Protein AF-U5S3L6-F1 (afdb_monomer_lite)

Structure (mmCIF, N/CA/C/O backbone):
data_AF-U5S3L6-F1
#
_entry.id   AF-U5S3L6-F1
#
loop_
_atom_site.group_PDB
_atom_site.id
_atom_site.type_symbol
_atom_site.label_atom_id
_atom_site.label_alt_id
_atom_site.label_comp_id
_atom_site.label_asym_id
_atom_site.label_entity_id
_atom_site.label_seq_id
_atom_site.pdbx_PDB_ins_code
_atom_site.Cartn_x
_atom_site.Cartn_y
_atom_site.Cartn_z
_atom_site.occupancy
_atom_site.B_iso_or_equiv
_atom_site.auth_seq_id
_atom_site.auth_comp_id
_atom_site.auth_asym_id
_atom_site.auth_atom_id
_atom_site.pdbx_PDB_model_num
ATOM 1 N N . MET A 1 1 ? 6.945 13.745 -10.918 1.00 80.06 1 MET A N 1
ATOM 2 C CA . MET A 1 1 ? 7.879 13.647 -9.775 1.00 80.06 1 MET A CA 1
ATOM 3 C C . MET A 1 1 ? 8.843 12.478 -9.941 1.00 80.06 1 MET A C 1
ATOM 5 O O . MET A 1 1 ? 10.009 12.730 -10.168 1.00 80.06 1 MET A O 1
ATOM 9 N N . PHE A 1 2 ? 8.396 11.217 -9.958 1.00 85.25 2 PHE A N 1
ATOM 10 C CA . PHE A 1 2 ? 9.317 10.062 -10.014 1.00 85.25 2 PHE A CA 1
ATOM 11 C C . PHE A 1 2 ? 10.196 9.944 -11.276 1.00 85.25 2 PHE A C 1
ATOM 13 O O . PHE A 1 2 ? 11.285 9.389 -11.203 1.00 85.25 2 PHE A O 1
ATOM 20 N N . ARG A 1 3 ? 9.783 10.516 -12.418 1.00 89.12 3 ARG A N 1
ATOM 21 C CA . ARG A 1 3 ? 10.568 10.502 -13.673 1.00 89.12 3 ARG A CA 1
ATOM 22 C C . ARG A 1 3 ? 11.875 11.303 -13.623 1.00 89.12 3 ARG A C 1
ATOM 24 O O . ARG A 1 3 ? 12.697 11.133 -14.510 1.00 89.12 3 ARG A O 1
ATOM 31 N N . SER A 1 4 ? 12.046 12.186 -12.641 1.00 88.81 4 SER A N 1
ATOM 32 C CA . SER A 1 4 ? 13.253 13.008 -12.491 1.00 88.81 4 SER A CA 1
ATOM 33 C C . SER A 1 4 ? 14.259 12.419 -11.495 1.00 88.81 4 SER A C 1
ATOM 35 O O . SER A 1 4 ? 15.195 13.104 -11.084 1.00 88.81 4 SER A O 1
ATOM 37 N N . SER A 1 5 ? 14.054 11.167 -11.075 1.00 85.19 5 SER A N 1
ATOM 38 C CA . SER A 1 5 ? 15.039 10.402 -10.314 1.00 85.19 5 SER A CA 1
ATOM 39 C C . SER A 1 5 ? 16.115 9.844 -11.262 1.00 85.19 5 SER A C 1
ATOM 41 O O . SER A 1 5 ? 15.758 9.372 -12.343 1.00 85.19 5 SER A O 1
ATOM 43 N N . PRO A 1 6 ? 17.412 9.878 -10.899 1.00 85.81 6 PRO A N 1
ATOM 44 C CA . PRO A 1 6 ? 17.985 10.419 -9.662 1.00 85.81 6 PRO A CA 1
ATOM 45 C C . PRO A 1 6 ? 18.434 11.887 -9.782 1.00 85.81 6 PRO A C 1
ATOM 47 O O . PRO A 1 6 ? 18.9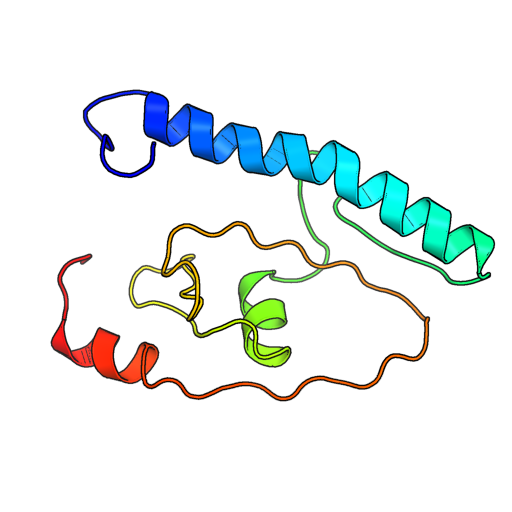98 12.428 -8.841 1.00 85.81 6 PRO A O 1
ATOM 50 N N . SER A 1 7 ? 18.218 12.539 -10.929 1.00 88.12 7 SER A N 1
ATOM 51 C CA . SER A 1 7 ? 18.815 13.842 -11.258 1.00 88.12 7 SER A CA 1
ATOM 52 C C . SER A 1 7 ? 18.291 15.029 -10.438 1.00 88.12 7 SER A C 1
ATOM 54 O O . SER A 1 7 ? 18.799 16.136 -10.588 1.00 88.12 7 SER A O 1
ATOM 56 N N . SER A 1 8 ? 17.247 14.845 -9.628 1.00 92.00 8 SER A N 1
ATOM 57 C CA . SER A 1 8 ? 16.660 15.897 -8.791 1.00 92.00 8 SER A CA 1
ATOM 58 C C . SER A 1 8 ? 15.961 15.331 -7.554 1.00 92.00 8 SER A C 1
ATOM 60 O O . SER A 1 8 ? 15.420 14.221 -7.581 1.00 92.00 8 SER A O 1
ATOM 62 N N . ASP A 1 9 ? 15.836 16.162 -6.518 1.00 91.56 9 ASP A N 1
ATOM 63 C CA . ASP A 1 9 ? 15.163 15.809 -5.260 1.00 91.56 9 ASP A CA 1
ATOM 64 C C . ASP A 1 9 ? 13.633 15.737 -5.364 1.00 91.56 9 ASP A C 1
ATOM 66 O O . ASP A 1 9 ? 12.954 15.316 -4.428 1.00 91.56 9 ASP A O 1
ATOM 70 N N . ILE A 1 10 ? 13.057 16.087 -6.517 1.00 92.25 10 ILE A N 1
ATOM 71 C CA . ILE A 1 10 ? 11.604 16.069 -6.734 1.00 92.25 10 ILE A CA 1
ATOM 72 C C . ILE A 1 10 ? 11.036 14.647 -6.565 1.00 92.25 10 ILE A C 1
ATOM 74 O O . ILE A 1 10 ? 9.920 14.478 -6.070 1.00 92.25 10 ILE A O 1
ATOM 78 N N . GLY A 1 11 ? 11.795 13.612 -6.943 1.00 89.94 11 GLY A N 1
ATOM 79 C CA . GLY A 1 11 ? 11.411 12.217 -6.701 1.00 89.94 11 GLY A CA 1
ATOM 80 C C . GLY A 1 11 ? 11.342 11.882 -5.206 1.00 89.94 11 GLY A C 1
ATOM 81 O O . GLY A 1 11 ? 10.377 11.262 -4.758 1.00 89.94 11 GLY A O 1
ATOM 82 N N . SER A 1 12 ? 12.319 12.363 -4.431 1.00 90.38 12 SER A N 1
ATOM 83 C CA . SER A 1 12 ? 12.360 12.213 -2.971 1.00 90.38 12 SER A CA 1
ATOM 84 C C . SER A 1 12 ? 11.209 12.964 -2.295 1.00 90.38 12 SER A C 1
ATOM 86 O O . SER A 1 12 ? 10.498 12.396 -1.468 1.00 90.38 12 SER A O 1
ATOM 88 N N . ALA A 1 13 ? 10.929 14.198 -2.726 1.00 92.31 13 ALA A N 1
ATOM 89 C CA . ALA A 1 13 ? 9.790 14.975 -2.241 1.00 92.31 13 ALA A CA 1
ATOM 90 C C . ALA A 1 13 ? 8.448 14.262 -2.497 1.00 92.31 13 ALA A C 1
ATOM 92 O O . ALA A 1 13 ? 7.595 14.217 -1.610 1.00 92.31 13 ALA A O 1
ATOM 93 N N . GLY A 1 14 ? 8.282 13.643 -3.674 1.00 90.81 14 GLY A N 1
ATOM 94 C CA . GLY A 1 14 ? 7.109 12.820 -3.988 1.00 90.81 14 GLY A CA 1
ATOM 95 C C . GLY A 1 14 ? 6.963 11.605 -3.064 1.00 90.81 14 GLY A C 1
ATOM 96 O O . GLY A 1 14 ? 5.861 11.308 -2.602 1.00 90.81 14 GLY A O 1
ATOM 97 N N . ASN A 1 15 ? 8.072 10.937 -2.733 1.00 88.94 15 ASN A N 1
ATOM 98 C CA . ASN A 1 15 ? 8.080 9.839 -1.765 1.00 88.94 15 ASN A CA 1
ATOM 99 C C . ASN A 1 15 ? 7.718 10.309 -0.343 1.00 88.94 15 ASN A C 1
ATOM 101 O O . ASN A 1 15 ? 6.918 9.665 0.332 1.00 88.94 15 ASN A O 1
ATOM 105 N N . SER A 1 16 ? 8.246 11.449 0.104 1.00 91.06 16 SER A N 1
ATOM 106 C CA . SER A 1 16 ? 7.919 12.026 1.417 1.00 91.06 16 SER A CA 1
ATOM 107 C C . SER A 1 16 ? 6.450 12.440 1.517 1.00 91.06 16 SER A C 1
ATOM 109 O O . SER A 1 16 ? 5.801 12.177 2.530 1.00 91.06 16 SER A O 1
ATOM 111 N N . LEU A 1 17 ? 5.890 13.017 0.446 1.00 92.06 17 LEU A N 1
ATOM 112 C CA . LEU A 1 17 ? 4.486 13.425 0.401 1.00 92.06 17 LEU A CA 1
ATOM 113 C C . LEU A 1 17 ? 3.539 12.250 0.675 1.00 92.06 17 LEU A C 1
ATOM 115 O O . LEU A 1 17 ? 2.563 12.423 1.401 1.00 92.06 17 LEU A O 1
ATOM 119 N N . ARG A 1 18 ? 3.844 11.050 0.164 1.00 89.69 18 ARG A N 1
ATOM 120 C CA . ARG A 1 18 ? 3.070 9.829 0.444 1.00 89.69 18 ARG A CA 1
ATOM 121 C C . ARG A 1 18 ? 2.915 9.576 1.950 1.00 89.69 18 ARG A C 1
ATOM 123 O O . ARG A 1 18 ? 1.810 9.302 2.411 1.00 89.69 18 ARG A O 1
ATOM 130 N N . TYR A 1 19 ? 4.002 9.661 2.716 1.00 89.94 19 TYR A N 1
ATOM 131 C CA . TYR A 1 19 ? 3.968 9.431 4.167 1.00 89.94 19 TYR A CA 1
ATOM 132 C C . TYR A 1 19 ? 3.212 10.538 4.913 1.00 89.94 19 TYR A C 1
ATOM 134 O O . TYR A 1 19 ? 2.482 10.272 5.873 1.00 89.94 19 TYR A O 1
ATOM 142 N N . SER A 1 20 ? 3.316 11.778 4.432 1.00 91.62 20 SER A N 1
ATOM 143 C CA . SER A 1 20 ? 2.524 12.893 4.957 1.00 91.62 20 SER A CA 1
ATOM 144 C C . SER A 1 20 ? 1.025 12.686 4.729 1.00 91.62 20 SER A C 1
ATOM 146 O O . SER A 1 20 ? 0.239 12.887 5.651 1.00 91.62 20 SER A O 1
ATOM 148 N N . GLN A 1 21 ? 0.619 12.219 3.541 1.00 92.25 21 GLN A N 1
ATOM 149 C CA . GLN A 1 21 ? -0.785 11.892 3.255 1.00 92.25 21 GLN A CA 1
ATOM 150 C C . GLN A 1 21 ? -1.306 10.802 4.193 1.00 92.25 21 GLN A C 1
ATOM 152 O O . GLN A 1 21 ? -2.395 10.917 4.755 1.00 92.25 21 GLN A O 1
ATOM 157 N N . PHE A 1 22 ? -0.501 9.770 4.435 1.00 91.12 22 PHE A N 1
ATOM 158 C CA . PHE A 1 22 ? -0.894 8.688 5.325 1.00 91.12 22 PHE A CA 1
ATOM 159 C C . PHE A 1 22 ? -1.098 9.139 6.780 1.00 91.12 22 PHE A C 1
ATOM 161 O O . PHE A 1 22 ? -2.025 8.676 7.442 1.00 91.12 22 PHE A O 1
ATOM 168 N N . SER A 1 23 ? -0.317 10.120 7.245 1.00 90.88 23 SER A N 1
ATOM 169 C CA . SER A 1 23 ? -0.494 10.737 8.572 1.00 90.88 23 SER A CA 1
ATOM 170 C C . SER A 1 23 ? -1.849 11.429 8.749 1.00 90.88 23 SER A C 1
ATOM 172 O O . SER A 1 23 ? -2.268 11.669 9.877 1.00 90.88 23 SER A O 1
ATOM 174 N N . ILE A 1 24 ? -2.534 11.752 7.649 1.00 93.88 24 ILE A N 1
ATOM 175 C CA . ILE A 1 24 ? -3.885 12.318 7.646 1.00 93.88 24 ILE A CA 1
ATOM 176 C C . ILE A 1 24 ? -4.928 11.203 7.500 1.00 93.88 24 ILE A C 1
ATOM 178 O O . ILE A 1 24 ? -5.945 11.220 8.191 1.00 93.88 24 ILE A O 1
ATOM 182 N N . ILE A 1 25 ? -4.684 10.235 6.613 1.00 94.50 25 ILE A N 1
ATOM 183 C CA . ILE A 1 25 ? -5.627 9.148 6.310 1.00 94.50 25 ILE A CA 1
ATOM 184 C C . ILE A 1 25 ? -5.796 8.210 7.510 1.00 94.50 25 ILE A C 1
ATOM 186 O O . ILE A 1 25 ? -6.927 7.945 7.911 1.00 94.50 25 ILE A O 1
ATOM 190 N N . GLN A 1 26 ? -4.696 7.745 8.111 1.00 95.00 26 GLN A N 1
ATOM 191 C CA . GLN A 1 26 ? -4.737 6.770 9.202 1.00 95.00 26 GLN A CA 1
ATOM 192 C C . GLN A 1 26 ? -5.623 7.209 10.381 1.00 95.00 26 GLN A C 1
ATOM 194 O O . GLN A 1 26 ? -6.545 6.462 10.706 1.00 95.00 26 GLN A O 1
ATOM 199 N N . PRO A 1 27 ? -5.413 8.380 11.022 1.00 95.25 27 PRO A N 1
ATOM 200 C CA . PRO A 1 27 ? -6.226 8.758 12.177 1.00 95.25 27 PRO A CA 1
ATOM 201 C C . PRO A 1 27 ? -7.704 8.923 11.812 1.00 95.25 27 PRO A C 1
ATOM 203 O O . PRO A 1 27 ? -8.563 8.558 12.605 1.00 95.25 27 PRO A O 1
ATOM 206 N N . ARG A 1 28 ? -8.019 9.394 10.598 1.00 97.12 28 ARG A N 1
ATOM 207 C CA . ARG A 1 28 ? -9.410 9.526 10.135 1.00 97.12 28 ARG A CA 1
ATOM 208 C C . ARG A 1 28 ? -10.102 8.172 10.013 1.00 97.12 28 ARG A C 1
ATOM 210 O O . ARG A 1 28 ? -11.227 8.029 10.482 1.00 97.12 28 ARG A O 1
ATOM 217 N N . VAL A 1 29 ? -9.428 7.185 9.420 1.00 96.94 29 VAL A N 1
ATOM 218 C CA . VAL A 1 29 ? -9.962 5.819 9.320 1.00 96.94 29 VAL A CA 1
ATOM 219 C C . VAL A 1 29 ? -10.087 5.194 10.708 1.00 96.94 29 VAL A C 1
ATOM 221 O O . VAL A 1 29 ? -11.129 4.631 11.020 1.00 96.94 29 VAL A O 1
ATOM 224 N N . GLN A 1 30 ? -9.085 5.350 11.577 1.00 96.62 30 GLN A N 1
ATOM 225 C CA . GLN A 1 30 ? -9.140 4.812 12.940 1.00 96.62 30 GLN A CA 1
ATOM 226 C C . GLN A 1 30 ? -10.296 5.406 13.755 1.00 96.62 30 GLN A C 1
ATOM 228 O O . GLN A 1 30 ? -11.021 4.652 14.396 1.00 96.62 30 GLN A O 1
ATOM 233 N N . THR A 1 31 ? -10.516 6.724 13.696 1.00 97.69 31 THR A N 1
ATOM 234 C CA . THR A 1 31 ? -11.664 7.362 14.358 1.00 97.69 31 THR A CA 1
ATOM 235 C C . THR A 1 31 ? -12.988 6.858 13.791 1.00 97.69 31 THR A C 1
ATOM 237 O O . THR A 1 31 ? -13.902 6.575 14.559 1.00 97.69 31 THR A O 1
ATOM 240 N N . PHE A 1 32 ? -13.094 6.699 12.469 1.00 98.00 32 PHE A N 1
ATOM 241 C CA . PHE A 1 32 ? -14.293 6.135 11.849 1.00 98.00 32 PHE A CA 1
ATOM 242 C C . PHE A 1 32 ? -14.590 4.717 12.365 1.00 98.00 32 PHE A C 1
ATOM 244 O O . PHE A 1 32 ? -15.708 4.456 12.801 1.00 98.00 32 PHE A O 1
ATOM 251 N N . MET A 1 33 ? -13.585 3.837 12.407 1.00 97.94 33 MET A N 1
ATOM 252 C CA . MET A 1 33 ? -13.746 2.473 12.931 1.00 97.94 33 MET A CA 1
ATOM 253 C C . MET A 1 33 ? -14.129 2.464 14.417 1.00 97.94 33 MET A C 1
ATOM 255 O O . MET A 1 33 ? -15.033 1.731 14.809 1.00 97.94 33 MET A O 1
ATOM 259 N N . GLN A 1 34 ? -13.511 3.329 15.228 1.00 97.19 34 GLN A N 1
ATOM 260 C CA . GLN A 1 34 ? -13.834 3.462 16.652 1.00 97.19 34 GLN A CA 1
ATOM 261 C C . GLN A 1 34 ? -15.289 3.885 16.886 1.00 97.19 34 GLN A C 1
ATOM 263 O O . GLN A 1 34 ? -15.944 3.338 17.769 1.00 97.19 34 GLN A O 1
ATOM 268 N N . VAL A 1 35 ? -15.815 4.825 16.090 1.00 98.12 35 VAL A N 1
ATOM 269 C CA . VAL A 1 35 ? -17.222 5.261 16.180 1.00 98.12 35 VAL A CA 1
ATOM 270 C C . VAL A 1 35 ? -18.187 4.127 15.825 1.00 98.12 35 VAL A C 1
ATOM 272 O O . VAL A 1 35 ? -19.266 4.042 16.406 1.00 98.12 35 VAL A O 1
ATOM 275 N N . LEU A 1 36 ? -17.795 3.230 14.918 1.00 98.00 36 LEU A N 1
ATOM 276 C CA . LEU A 1 36 ? -18.558 2.024 14.596 1.00 98.00 36 LEU A CA 1
ATOM 277 C C . LEU A 1 36 ? -18.452 0.922 15.669 1.00 98.00 36 LEU A C 1
ATOM 279 O O . LEU A 1 36 ? -19.163 -0.074 15.576 1.00 98.00 36 LEU A O 1
ATOM 283 N N . GLY A 1 37 ? -17.597 1.092 16.685 1.00 98.19 37 GLY A N 1
ATOM 284 C CA . GLY A 1 37 ? -17.374 0.107 17.746 1.00 98.19 37 GLY A CA 1
ATOM 285 C C . GLY A 1 37 ? -16.312 -0.948 17.424 1.00 98.19 37 GLY A C 1
ATOM 286 O O . GLY A 1 37 ? -16.247 -1.957 18.120 1.00 98.19 37 GLY A O 1
ATOM 287 N N . TYR A 1 38 ? -15.483 -0.717 16.401 1.00 98.44 38 TYR A N 1
ATOM 288 C CA . TYR A 1 38 ? -14.429 -1.633 15.961 1.00 98.44 38 TYR A CA 1
ATOM 289 C C . TYR A 1 38 ? -13.031 -1.115 16.313 1.00 98.44 38 TYR A C 1
ATOM 291 O O . TYR A 1 38 ? -12.738 0.086 16.290 1.00 98.44 38 TYR A O 1
ATOM 299 N N . THR A 1 39 ? -12.131 -2.045 16.604 1.00 97.50 39 THR A N 1
ATOM 300 C CA . THR A 1 39 ? -10.714 -1.781 16.830 1.00 97.50 39 THR A CA 1
ATOM 301 C C . THR A 1 39 ? -9.994 -1.655 15.491 1.00 97.50 39 THR A C 1
ATOM 303 O O . THR A 1 39 ? -10.196 -2.458 14.585 1.00 97.50 39 THR A O 1
ATOM 306 N N . CYS A 1 40 ? -9.110 -0.664 15.350 1.00 96.31 40 CYS A N 1
ATOM 307 C CA . CYS A 1 40 ? -8.298 -0.485 14.146 1.00 96.31 40 CYS A CA 1
ATOM 308 C C . CYS A 1 40 ? -6.844 -0.155 14.503 1.00 96.31 40 CYS A C 1
ATOM 310 O O . CYS A 1 40 ? -6.532 0.941 14.977 1.00 96.31 40 CYS A O 1
ATOM 312 N N . TYR A 1 41 ? -5.934 -1.081 14.218 1.00 94.25 41 TYR A N 1
ATOM 313 C CA . TYR A 1 41 ? -4.494 -0.907 14.361 1.00 94.25 41 TYR A CA 1
ATOM 314 C C . TYR A 1 41 ? -3.887 -0.363 13.069 1.00 94.25 41 TYR A C 1
ATOM 316 O O . TYR A 1 41 ? -4.218 -0.801 11.967 1.00 94.25 41 TYR A O 1
ATOM 324 N N . GLY A 1 42 ? -2.983 0.601 13.216 1.00 92.81 42 GLY A N 1
ATOM 325 C CA . GLY A 1 42 ? -2.241 1.199 12.113 1.00 92.81 42 GLY A CA 1
ATOM 326 C C . GLY A 1 42 ? -0.741 1.191 12.368 1.00 92.81 42 GLY A C 1
ATOM 327 O O . GLY A 1 42 ? -0.234 0.437 13.197 1.00 92.81 42 GLY A O 1
ATOM 328 N N . TYR A 1 43 ? -0.026 2.052 11.659 1.00 92.62 43 TYR A N 1
ATOM 329 C CA . TYR A 1 43 ? 1.418 2.186 11.770 1.00 92.62 43 TYR A CA 1
ATOM 330 C C . TYR A 1 43 ? 1.774 3.059 12.970 1.00 92.62 43 TYR A C 1
ATOM 332 O O . TYR A 1 43 ? 1.111 4.062 13.259 1.00 92.62 43 TYR A O 1
ATOM 340 N N . THR A 1 44 ? 2.868 2.703 13.633 1.00 86.75 44 THR A N 1
ATOM 341 C CA . THR A 1 44 ? 3.506 3.535 14.659 1.00 86.75 44 THR A CA 1
ATOM 342 C C . THR A 1 44 ? 4.514 4.480 14.009 1.00 86.75 44 THR A C 1
ATOM 344 O O . THR A 1 44 ? 4.906 4.287 12.858 1.00 86.75 44 THR A O 1
ATOM 347 N N . ARG A 1 45 ? 4.958 5.529 14.713 1.00 78.19 45 ARG A N 1
ATOM 348 C CA . ARG A 1 45 ? 6.060 6.372 14.218 1.00 78.19 45 ARG A CA 1
ATOM 349 C C . ARG A 1 45 ? 7.378 5.574 14.246 1.00 78.19 45 ARG A C 1
ATOM 351 O O . ARG A 1 45 ? 7.619 4.906 15.247 1.00 78.19 45 ARG A O 1
ATOM 358 N N . PRO A 1 46 ? 8.245 5.669 13.217 1.00 75.75 46 PRO A N 1
ATOM 359 C CA . PRO A 1 46 ? 8.171 6.523 12.026 1.00 75.75 46 PRO A CA 1
ATOM 360 C C . PRO A 1 46 ? 7.612 5.792 10.780 1.00 75.75 46 PRO A C 1
ATOM 362 O O . PRO A 1 46 ? 8.301 5.670 9.777 1.00 75.75 46 PRO A O 1
ATOM 365 N N . PHE A 1 47 ? 6.355 5.345 10.821 1.00 80.75 47 PHE A N 1
ATOM 366 C CA . PHE A 1 47 ? 5.669 4.543 9.792 1.00 80.75 47 PHE A CA 1
ATOM 367 C C . PHE A 1 47 ? 6.101 3.073 9.734 1.00 80.75 47 PHE A C 1
ATOM 369 O O . PHE A 1 47 ? 6.241 2.499 8.654 1.00 80.75 47 PHE A O 1
ATOM 376 N N . ASN A 1 48 ? 6.229 2.439 10.901 1.00 82.62 48 ASN A N 1
ATOM 377 C CA . ASN A 1 48 ? 6.429 0.995 11.005 1.00 82.62 48 ASN A CA 1
ATOM 378 C C . ASN A 1 48 ? 5.075 0.293 11.165 1.00 82.62 48 ASN A C 1
ATOM 380 O O . ASN A 1 48 ? 4.353 0.525 12.137 1.00 82.62 48 ASN A O 1
ATOM 384 N N . GLY A 1 49 ? 4.720 -0.529 10.179 1.00 83.12 49 GLY A N 1
ATOM 385 C CA . GLY A 1 49 ? 3.478 -1.300 10.173 1.00 83.12 49 GLY A CA 1
ATOM 386 C C . GLY A 1 49 ? 3.648 -2.630 10.890 1.00 83.12 49 GLY A C 1
ATOM 387 O O . GLY A 1 49 ? 4.745 -3.182 10.918 1.00 83.12 49 GLY A O 1
ATOM 388 N N . ALA A 1 50 ? 2.557 -3.166 11.435 1.00 87.38 50 ALA A N 1
ATOM 389 C CA . ALA A 1 50 ? 2.559 -4.490 12.059 1.00 87.38 50 ALA A CA 1
ATOM 390 C C . ALA A 1 50 ? 2.710 -5.636 11.037 1.00 87.38 50 ALA A C 1
ATOM 392 O O . ALA A 1 50 ? 3.135 -6.728 11.401 1.00 87.38 50 ALA A O 1
ATOM 393 N N . ILE A 1 51 ? 2.367 -5.386 9.767 1.00 91.12 51 ILE A N 1
ATOM 394 C CA . ILE A 1 51 ? 2.398 -6.371 8.679 1.00 91.12 51 ILE A CA 1
ATOM 395 C C . ILE A 1 51 ? 3.076 -5.809 7.419 1.00 91.12 51 ILE A C 1
ATOM 397 O O . ILE A 1 51 ? 3.039 -4.594 7.186 1.00 91.12 51 ILE A O 1
ATOM 401 N N . PRO A 1 52 ? 3.678 -6.664 6.569 1.00 91.12 52 PRO A N 1
ATOM 402 C CA . PRO A 1 52 ? 4.262 -6.229 5.305 1.00 91.12 52 PRO A CA 1
ATOM 403 C C . PRO A 1 52 ? 3.194 -5.711 4.329 1.00 91.12 52 PRO A C 1
ATOM 405 O O . PRO A 1 52 ? 2.310 -6.452 3.890 1.00 91.12 52 PRO A O 1
ATOM 408 N N . ALA A 1 53 ? 3.304 -4.437 3.942 1.00 92.31 53 ALA A N 1
ATOM 409 C CA . ALA A 1 53 ? 2.312 -3.772 3.091 1.00 92.31 53 ALA A CA 1
ATOM 410 C C . ALA A 1 53 ? 2.187 -4.406 1.695 1.00 92.31 53 ALA A C 1
ATOM 412 O O . ALA A 1 53 ? 1.081 -4.554 1.190 1.00 92.31 53 ALA A O 1
ATOM 413 N N . ILE A 1 54 ? 3.307 -4.825 1.090 1.00 94.31 54 ILE A N 1
ATOM 414 C CA . ILE A 1 54 ? 3.314 -5.480 -0.231 1.00 94.31 54 ILE A CA 1
ATOM 415 C C . ILE A 1 54 ? 2.582 -6.817 -0.169 1.00 94.31 54 ILE A C 1
ATOM 417 O O . ILE A 1 54 ? 1.731 -7.077 -1.007 1.00 94.31 54 ILE A O 1
ATOM 421 N N . ALA A 1 55 ? 2.873 -7.647 0.838 1.00 93.19 55 ALA A N 1
ATOM 422 C CA . ALA A 1 55 ? 2.212 -8.941 0.986 1.00 93.19 55 ALA A CA 1
ATOM 423 C C . ALA A 1 55 ? 0.697 -8.768 1.137 1.00 93.19 55 ALA A C 1
ATOM 425 O O . ALA A 1 55 ? -0.070 -9.441 0.458 1.00 93.19 55 ALA A O 1
ATOM 426 N N . THR A 1 56 ? 0.278 -7.812 1.967 1.00 94.75 56 THR A N 1
ATOM 427 C CA . THR A 1 56 ? -1.142 -7.506 2.165 1.00 94.75 56 THR A CA 1
ATOM 428 C C . THR A 1 56 ? -1.786 -7.030 0.863 1.00 94.75 56 THR A C 1
ATOM 430 O O . THR A 1 56 ? -2.797 -7.587 0.462 1.00 94.75 56 THR A O 1
ATOM 433 N N . ALA A 1 57 ? -1.167 -6.078 0.158 1.00 95.62 57 ALA A N 1
ATOM 434 C CA . ALA A 1 57 ? -1.681 -5.550 -1.105 1.00 95.62 57 ALA A CA 1
ATOM 435 C C . ALA A 1 57 ? -1.805 -6.623 -2.201 1.00 95.62 57 ALA A C 1
ATOM 437 O O . ALA A 1 57 ? -2.782 -6.616 -2.949 1.00 95.62 57 ALA A O 1
ATOM 438 N N . THR A 1 58 ? -0.853 -7.559 -2.273 1.00 95.50 58 THR A N 1
ATOM 439 C CA . THR A 1 58 ? -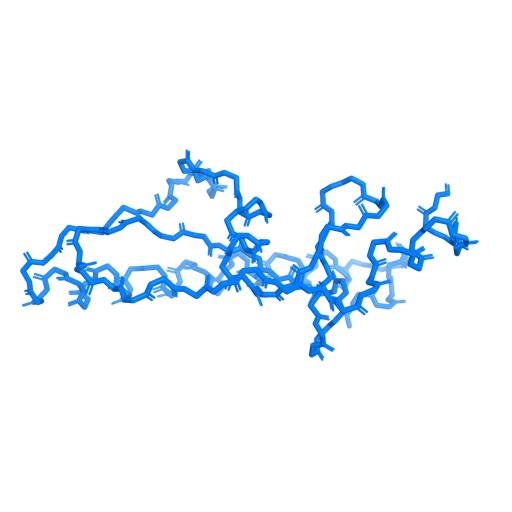0.925 -8.712 -3.182 1.00 95.50 58 THR A CA 1
ATOM 440 C C . THR A 1 58 ? -2.091 -9.628 -2.814 1.00 95.50 58 THR A C 1
ATOM 442 O O . THR A 1 58 ? -2.868 -10.019 -3.683 1.00 95.50 58 THR A O 1
ATOM 445 N N . LEU A 1 59 ? -2.241 -9.958 -1.526 1.00 95.69 59 LEU A N 1
ATOM 446 C CA . LEU A 1 59 ? -3.293 -10.864 -1.058 1.00 95.69 59 LEU A CA 1
ATOM 447 C C . LEU A 1 59 ? -4.697 -10.267 -1.200 1.00 95.69 59 LEU A C 1
ATOM 449 O O . LEU A 1 59 ? -5.640 -11.017 -1.421 1.00 95.69 59 LEU A O 1
ATOM 453 N N . THR A 1 60 ? -4.828 -8.942 -1.121 1.00 95.88 60 THR A N 1
ATOM 454 C CA . THR A 1 60 ? -6.097 -8.224 -1.309 1.00 95.88 60 THR A CA 1
ATOM 455 C C . THR A 1 60 ? -6.345 -7.797 -2.761 1.00 95.88 60 THR A C 1
ATOM 457 O O . THR A 1 60 ? -7.259 -7.012 -3.013 1.00 95.88 60 THR A O 1
ATOM 460 N N . GLY A 1 61 ? -5.527 -8.248 -3.717 1.00 96.44 61 GLY A N 1
ATOM 461 C CA . GLY A 1 61 ? -5.776 -8.036 -5.146 1.00 96.44 61 GLY A CA 1
ATOM 462 C C . GLY A 1 61 ? -5.504 -6.627 -5.676 1.00 96.44 61 GLY A C 1
ATOM 463 O O . GLY A 1 61 ? -6.050 -6.258 -6.709 1.00 96.44 61 GLY A O 1
ATOM 464 N N . LEU A 1 62 ? -4.658 -5.828 -5.017 1.00 96.50 62 LEU A N 1
ATOM 465 C CA . LEU A 1 62 ? -4.314 -4.478 -5.499 1.00 96.50 62 LEU A CA 1
ATOM 466 C C . LEU A 1 62 ? -3.293 -4.476 -6.654 1.00 96.50 62 LEU A C 1
ATOM 468 O O . LEU A 1 62 ? -2.959 -3.414 -7.181 1.00 96.50 62 LEU A O 1
ATOM 472 N N . GLY A 1 63 ? -2.720 -5.631 -6.995 1.00 96.62 63 GLY A N 1
ATOM 473 C CA . GLY A 1 63 ? -1.538 -5.715 -7.847 1.00 96.62 63 GLY A CA 1
ATOM 474 C C . GLY A 1 63 ? -0.644 -6.905 -7.519 1.00 96.62 63 GLY A C 1
ATOM 475 O O . GLY A 1 63 ? -1.015 -7.799 -6.758 1.00 96.62 63 GLY A O 1
ATOM 476 N N . GLU A 1 64 ? 0.560 -6.881 -8.077 1.00 96.81 64 GLU A N 1
ATOM 477 C CA . GLU A 1 64 ? 1.555 -7.943 -7.940 1.00 96.81 64 GLU A CA 1
ATOM 478 C C . GLU A 1 64 ? 2.913 -7.390 -7.481 1.00 96.81 64 GLU A C 1
ATOM 480 O O . GLU A 1 64 ? 3.249 -6.213 -7.659 1.00 96.81 64 GLU A O 1
ATOM 485 N N . GLY A 1 65 ? 3.740 -8.268 -6.911 1.00 94.50 65 GLY A N 1
ATOM 486 C CA . GLY A 1 65 ? 5.139 -7.955 -6.626 1.00 94.50 65 GLY A CA 1
ATOM 487 C C . GLY A 1 65 ? 5.950 -7.678 -7.899 1.00 94.50 65 GLY A C 1
ATOM 488 O O . GLY A 1 65 ? 5.627 -8.157 -8.986 1.00 94.50 65 GLY A O 1
ATOM 489 N N . ALA A 1 66 ? 7.033 -6.912 -7.760 1.00 94.50 66 ALA A N 1
ATOM 490 C CA . ALA A 1 66 ? 7.939 -6.573 -8.857 1.00 94.50 66 ALA A CA 1
ATOM 491 C C . ALA A 1 66 ? 9.307 -7.258 -8.723 1.00 94.50 66 ALA A C 1
ATOM 493 O O . ALA A 1 66 ? 9.717 -7.638 -7.628 1.00 94.50 66 ALA A O 1
ATOM 494 N N . ARG A 1 67 ? 10.071 -7.330 -9.828 1.00 94.75 67 ARG A N 1
ATOM 495 C CA . ARG A 1 67 ? 11.489 -7.756 -9.816 1.00 94.75 67 ARG A CA 1
ATOM 496 C C . ARG A 1 67 ? 12.336 -6.937 -8.841 1.00 94.75 67 ARG A C 1
ATOM 498 O O . ARG A 1 67 ? 13.182 -7.498 -8.153 1.00 94.75 67 ARG A O 1
ATOM 505 N N . ASN A 1 68 ? 12.158 -5.614 -8.843 1.00 90.38 68 ASN A N 1
ATOM 506 C CA . ASN A 1 68 ? 12.838 -4.747 -7.891 1.00 90.38 68 ASN A CA 1
ATOM 507 C C . ASN A 1 68 ? 12.275 -5.034 -6.496 1.00 9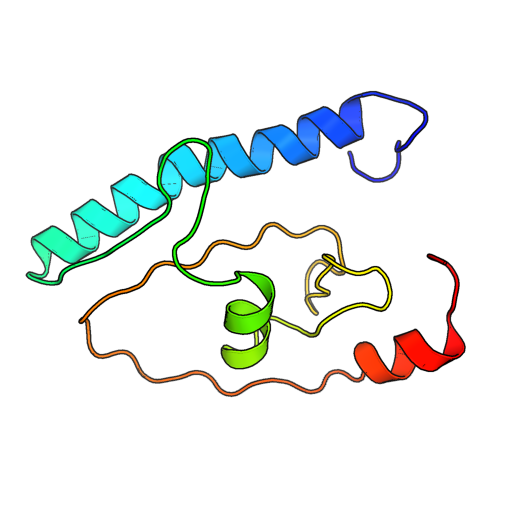0.38 68 ASN A C 1
ATOM 509 O O . ASN A 1 68 ? 11.103 -4.756 -6.230 1.00 90.38 68 ASN A O 1
ATOM 513 N N . ASN A 1 69 ? 13.102 -5.622 -5.635 1.00 80.19 69 ASN A N 1
ATOM 514 C CA . ASN A 1 69 ? 12.678 -6.030 -4.308 1.00 80.19 69 ASN A CA 1
ATOM 515 C C . ASN A 1 69 ? 12.207 -4.808 -3.504 1.00 80.19 69 ASN A C 1
ATOM 517 O O . ASN A 1 69 ? 12.909 -3.804 -3.409 1.00 80.19 69 ASN 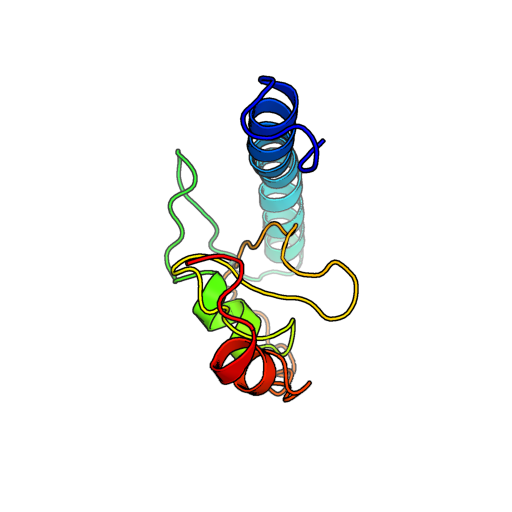A O 1
ATOM 521 N N . GLY A 1 70 ? 11.008 -4.893 -2.931 1.00 81.88 70 GLY A N 1
ATOM 522 C CA . GLY A 1 70 ? 10.373 -3.767 -2.242 1.00 81.88 70 GLY A CA 1
ATOM 523 C C . GLY A 1 70 ? 9.524 -2.852 -3.135 1.00 81.88 70 GLY A C 1
ATOM 524 O O . GLY A 1 70 ? 8.986 -1.867 -2.629 1.00 81.88 70 GLY A O 1
ATOM 525 N N . ALA A 1 71 ? 9.354 -3.168 -4.423 1.00 91.69 71 ALA A N 1
ATOM 526 C CA . ALA A 1 71 ? 8.377 -2.514 -5.291 1.00 91.69 71 ALA A CA 1
ATOM 527 C C . ALA A 1 71 ? 7.140 -3.396 -5.535 1.00 91.69 71 ALA A C 1
ATOM 529 O O . ALA A 1 71 ? 7.197 -4.626 -5.530 1.00 91.69 71 ALA A O 1
ATOM 530 N N . PHE A 1 72 ? 6.014 -2.732 -5.773 1.00 95.75 72 PHE A N 1
ATOM 531 C CA . PHE A 1 72 ? 4.718 -3.330 -6.074 1.00 95.75 72 PHE A CA 1
ATOM 532 C C . PHE A 1 72 ? 4.136 -2.643 -7.300 1.00 95.75 72 PHE A C 1
ATOM 534 O O . PHE A 1 72 ? 4.299 -1.430 -7.438 1.00 95.75 72 PHE A O 1
ATOM 541 N N . ILE A 1 73 ? 3.478 -3.394 -8.177 1.00 96.31 73 ILE A N 1
ATOM 542 C CA . ILE A 1 73 ? 2.905 -2.883 -9.420 1.00 96.31 73 ILE A CA 1
ATOM 543 C C . ILE A 1 73 ? 1.387 -2.997 -9.315 1.00 96.31 73 ILE A C 1
ATOM 545 O O . ILE A 1 73 ? 0.856 -4.090 -9.160 1.00 96.31 73 ILE A O 1
ATOM 549 N N . SER A 1 74 ? 0.704 -1.858 -9.408 1.00 95.94 74 SER A N 1
ATOM 550 C CA . SER A 1 74 ? -0.757 -1.804 -9.553 1.00 95.94 74 SER A CA 1
ATOM 551 C C . SER A 1 74 ? -1.150 -1.702 -11.032 1.00 95.94 74 SER A C 1
ATOM 553 O O . SER A 1 74 ? -0.391 -1.107 -11.809 1.00 95.94 74 SER A O 1
ATOM 555 N N . PRO A 1 75 ? -2.318 -2.224 -11.444 1.00 94.81 75 PRO A N 1
ATOM 556 C CA . PRO A 1 75 ? -2.805 -2.065 -12.815 1.00 94.81 75 PRO A CA 1
ATOM 557 C C . PRO A 1 75 ? -3.006 -0.595 -13.212 1.00 94.81 75 PRO A C 1
ATOM 559 O O . PRO A 1 75 ? -2.696 -0.205 -14.336 1.00 94.81 75 PRO A O 1
ATOM 562 N N . GLU A 1 76 ? -3.479 0.234 -12.282 1.00 94.38 76 GLU A N 1
ATOM 563 C CA . GLU A 1 76 ? -3.888 1.615 -12.550 1.00 94.38 76 GLU A CA 1
ATOM 564 C C . GLU A 1 76 ? -2.710 2.595 -12.538 1.00 94.38 76 GLU A C 1
ATOM 566 O O . GLU A 1 76 ? -2.675 3.543 -13.324 1.00 94.38 76 GLU A O 1
ATOM 571 N N . PHE A 1 77 ? -1.735 2.387 -11.647 1.00 93.31 77 PHE A N 1
ATOM 572 C CA . PHE A 1 77 ? -0.667 3.361 -11.385 1.00 93.31 77 PHE A CA 1
ATOM 573 C C . PHE A 1 77 ? 0.747 2.796 -11.592 1.00 93.31 77 PHE A C 1
ATOM 575 O O . PH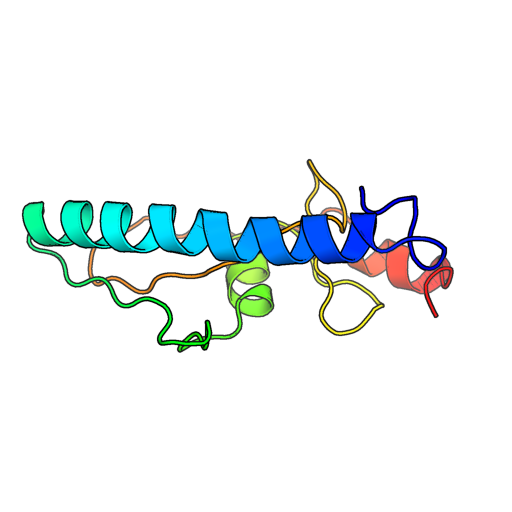E A 1 77 ? 1.745 3.506 -11.410 1.00 93.31 77 PHE A O 1
ATOM 582 N N . GLY A 1 78 ? 0.865 1.523 -11.978 1.00 93.69 78 GLY A N 1
ATOM 583 C CA . GLY A 1 78 ? 2.145 0.849 -12.156 1.00 93.69 78 GLY A CA 1
ATOM 584 C C . GLY A 1 78 ? 2.950 0.796 -10.848 1.00 93.69 78 GLY A C 1
ATOM 585 O O . GLY A 1 78 ? 2.359 0.631 -9.776 1.00 93.69 78 GLY A O 1
ATOM 586 N N . PRO A 1 79 ? 4.292 0.942 -10.903 1.00 92.25 79 PRO A N 1
ATOM 587 C CA . PRO A 1 79 ? 5.159 0.837 -9.727 1.00 92.25 79 PRO A CA 1
ATOM 588 C C . PRO A 1 79 ? 5.217 2.104 -8.858 1.00 92.25 79 PRO A C 1
ATOM 590 O O . PRO A 1 79 ? 5.887 2.122 -7.828 1.00 92.25 79 PRO A O 1
ATOM 593 N N . CYS A 1 80 ? 4.571 3.199 -9.272 1.00 90.81 80 CYS A N 1
ATOM 594 C CA . CYS A 1 80 ? 4.642 4.493 -8.586 1.00 90.81 80 CYS A CA 1
ATOM 595 C C . CYS A 1 80 ? 3.539 4.633 -7.526 1.00 90.81 80 CYS A C 1
ATOM 597 O O . CYS A 1 80 ? 2.773 5.596 -7.552 1.00 90.81 80 CYS A O 1
ATOM 599 N N . VAL A 1 81 ? 3.454 3.671 -6.604 1.00 91.19 81 VAL A N 1
ATOM 600 C CA . VAL A 1 81 ? 2.388 3.607 -5.594 1.00 91.19 81 VAL A CA 1
ATOM 601 C C . VAL A 1 81 ? 2.895 3.624 -4.160 1.00 91.19 81 VAL A C 1
ATOM 603 O O . VAL A 1 81 ? 4.036 3.288 -3.840 1.00 91.19 81 VAL A O 1
ATOM 606 N N . GLY A 1 82 ? 2.006 4.064 -3.275 1.00 90.25 82 GLY A N 1
ATOM 607 C CA . GLY A 1 82 ? 2.173 4.003 -1.839 1.00 90.25 82 GLY A CA 1
ATOM 608 C C . GLY A 1 82 ? 1.233 2.998 -1.218 1.00 90.25 82 GLY A C 1
ATOM 609 O O . GLY A 1 82 ? 0.029 3.122 -1.402 1.00 90.25 82 GLY A O 1
ATOM 610 N N . LEU A 1 83 ? 1.777 2.042 -0.470 1.00 92.25 83 LEU A N 1
ATOM 611 C CA . LEU A 1 83 ? 0.985 1.012 0.188 1.00 92.25 83 LEU A CA 1
ATOM 612 C C . LEU A 1 83 ? 1.029 1.192 1.698 1.00 92.25 83 LEU A C 1
ATOM 614 O O . LEU A 1 83 ? 2.102 1.358 2.280 1.00 92.25 83 LEU A O 1
ATOM 618 N N . PHE A 1 84 ? -0.145 1.099 2.309 1.00 92.62 84 PHE A N 1
ATOM 619 C CA . PHE A 1 84 ? -0.325 1.062 3.749 1.00 92.62 84 PHE A CA 1
ATOM 620 C C . PHE A 1 84 ? -1.445 0.076 4.077 1.00 92.62 84 PHE A C 1
ATOM 622 O O . PHE A 1 84 ? -2.422 -0.019 3.338 1.00 92.62 84 PHE A O 1
ATOM 629 N N . SER A 1 85 ? -1.308 -0.639 5.186 1.00 93.56 85 SER A N 1
ATOM 630 C CA . SER A 1 85 ? -2.269 -1.640 5.647 1.00 93.56 85 SER A CA 1
ATOM 631 C C . SER A 1 85 ? -2.731 -1.345 7.073 1.00 93.56 85 SER A C 1
ATOM 633 O O . SER A 1 85 ? -1.920 -1.108 7.965 1.00 93.56 85 SER A O 1
ATOM 635 N N . LEU A 1 86 ? -4.041 -1.371 7.293 1.00 94.25 86 LEU A N 1
ATOM 636 C CA . LEU A 1 86 ? -4.644 -1.269 8.620 1.00 94.25 86 LEU A CA 1
ATOM 637 C C . LEU A 1 86 ? -5.246 -2.626 8.987 1.00 94.25 86 LEU A C 1
ATOM 639 O O . LEU A 1 86 ? -5.700 -3.355 8.109 1.00 94.25 86 LEU A O 1
ATOM 643 N N . ILE A 1 87 ? -5.238 -2.959 10.273 1.00 95.00 87 ILE A N 1
ATOM 644 C CA . ILE A 1 87 ? -5.783 -4.218 10.791 1.00 95.00 87 ILE A CA 1
ATOM 645 C C . ILE A 1 87 ? -6.991 -3.878 11.647 1.00 95.00 87 ILE A C 1
ATOM 647 O O . ILE A 1 87 ? -6.890 -3.028 12.528 1.00 95.00 87 ILE A O 1
ATOM 651 N N . THR A 1 88 ? -8.119 -4.535 11.410 1.00 96.25 88 THR A N 1
ATOM 652 C CA . THR A 1 88 ? -9.356 -4.287 12.151 1.00 96.25 88 THR A CA 1
ATOM 653 C C . THR A 1 88 ? -10.107 -5.583 12.427 1.00 96.25 88 THR A C 1
ATOM 655 O O . THR A 1 88 ? -9.902 -6.577 11.735 1.00 96.25 88 THR A O 1
ATOM 658 N N . ASP A 1 89 ? -10.943 -5.562 13.461 1.00 97.50 89 ASP A N 1
ATOM 659 C CA . ASP A 1 89 ? -11.906 -6.609 13.817 1.00 97.50 89 ASP A CA 1
ATOM 660 C C . ASP A 1 89 ? -13.284 -6.409 13.149 1.00 97.50 89 ASP A C 1
ATOM 662 O O . ASP A 1 89 ? -14.180 -7.233 13.334 1.00 97.50 89 ASP A O 1
ATOM 666 N N . LEU A 1 90 ? -13.458 -5.352 12.344 1.00 97.62 90 LEU A N 1
ATOM 667 C CA . LEU A 1 90 ? -14.624 -5.174 11.478 1.00 97.62 90 LEU A CA 1
ATOM 668 C C . LEU A 1 90 ? -14.717 -6.343 10.478 1.00 97.62 90 LEU A C 1
ATOM 670 O O . LEU A 1 90 ? -13.776 -6.542 9.704 1.00 97.62 90 LEU A O 1
ATOM 674 N N . PRO A 1 91 ? -15.833 -7.099 10.433 1.00 97.06 91 PRO A N 1
ATOM 675 C CA . PRO A 1 91 ? -16.021 -8.140 9.429 1.00 97.06 91 PRO A CA 1
ATOM 676 C C . PRO A 1 91 ? -16.137 -7.508 8.038 1.00 97.06 91 PRO A C 1
ATOM 678 O O . PRO A 1 91 ? -17.103 -6.808 7.733 1.00 97.06 91 PRO A O 1
ATOM 681 N N . LEU A 1 92 ? -15.136 -7.760 7.197 1.00 95.31 92 LEU A N 1
ATOM 682 C CA . LEU A 1 92 ? -15.069 -7.310 5.810 1.00 95.31 92 LEU A CA 1
ATOM 683 C C . LEU A 1 92 ? -14.997 -8.523 4.888 1.00 95.31 92 LEU A C 1
ATOM 685 O O . LEU A 1 92 ? -14.324 -9.504 5.205 1.00 95.31 92 LEU A O 1
ATOM 689 N N . GLU A 1 93 ? -15.659 -8.435 3.737 1.00 97.19 93 GLU A N 1
ATOM 690 C CA . GLU A 1 93 ? -15.549 -9.459 2.701 1.00 97.19 93 GLU A CA 1
ATOM 691 C C . GLU A 1 93 ? -14.126 -9.442 2.111 1.00 97.19 93 GLU A C 1
ATOM 693 O O . GLU A 1 93 ? -13.681 -8.385 1.643 1.00 97.19 93 GLU A O 1
ATOM 698 N N . PRO A 1 94 ? -13.388 -10.566 2.129 1.00 95.38 94 PRO A N 1
ATOM 699 C CA . PRO A 1 94 ? -12.061 -10.628 1.536 1.00 95.38 94 PRO A CA 1
ATOM 700 C C . PRO A 1 94 ? -12.107 -10.407 0.023 1.00 95.38 94 PRO A C 1
ATOM 702 O O . PRO A 1 94 ? -12.920 -10.995 -0.687 1.00 95.38 94 PRO A O 1
ATOM 705 N N . THR A 1 95 ? -11.177 -9.611 -0.494 1.00 96.88 95 THR A N 1
ATOM 706 C CA . THR A 1 95 ? -10.948 -9.510 -1.937 1.00 96.88 95 THR A CA 1
ATOM 707 C C . THR A 1 95 ? -9.901 -10.536 -2.371 1.00 96.88 95 THR A C 1
ATOM 709 O O . THR A 1 95 ? -8.895 -10.708 -1.678 1.00 96.88 95 THR A O 1
ATOM 712 N N . PRO A 1 96 ? -10.105 -11.244 -3.496 1.00 96.31 96 PRO A N 1
ATOM 713 C CA . PRO A 1 96 ? -9.140 -12.228 -3.964 1.00 96.31 96 PRO A CA 1
ATOM 714 C C . PRO A 1 96 ? -7.889 -11.554 -4.560 1.00 96.31 96 PRO A C 1
ATOM 716 O O . PRO A 1 96 ? -7.985 -10.444 -5.091 1.00 96.31 96 PRO A O 1
ATOM 719 N N . PRO A 1 97 ? -6.728 -12.234 -4.549 1.00 97.25 97 PRO A N 1
ATOM 720 C CA . PRO A 1 97 ? -5.560 -11.826 -5.325 1.00 97.25 97 PRO A CA 1
ATOM 721 C C . PRO A 1 97 ? -5.858 -11.744 -6.829 1.00 97.25 97 PRO A C 1
ATOM 723 O O . PRO A 1 97 ? -6.785 -12.388 -7.326 1.00 97.25 97 PRO A O 1
ATOM 726 N N . ILE A 1 98 ? -5.016 -11.015 -7.565 1.00 97.25 98 ILE A N 1
ATOM 727 C CA . ILE A 1 98 ? -5.096 -10.908 -9.028 1.00 97.25 98 ILE A CA 1
ATOM 728 C C . ILE A 1 98 ? -3.858 -11.506 -9.710 1.00 97.25 98 ILE A C 1
ATOM 730 O O . ILE A 1 98 ? -2.776 -11.538 -9.126 1.00 97.25 98 ILE A O 1
ATOM 734 N N . ASP A 1 99 ? -4.016 -11.932 -10.964 1.00 96.44 99 ASP A N 1
ATOM 735 C CA . ASP A 1 99 ? -2.918 -12.218 -11.899 1.00 96.44 99 ASP A CA 1
ATOM 736 C C . ASP A 1 99 ? -3.141 -11.376 -13.162 1.00 96.44 99 ASP A C 1
ATOM 738 O O . ASP A 1 99 ? -3.994 -11.681 -13.998 1.00 96.44 99 ASP A O 1
ATOM 742 N N . ALA A 1 100 ? -2.394 -10.282 -13.269 1.00 95.94 100 ALA A N 1
ATOM 743 C CA . ALA A 1 100 ? -2.364 -9.396 -14.427 1.00 95.94 100 ALA A CA 1
ATOM 744 C C . ALA A 1 100 ? -1.107 -9.636 -15.289 1.00 95.94 100 ALA A C 1
ATOM 746 O O . ALA A 1 100 ? -0.803 -8.853 -16.193 1.00 95.94 100 ALA A O 1
ATOM 747 N N . GLY A 1 101 ? -0.356 -10.712 -15.023 1.00 96.25 101 GLY A N 1
ATOM 748 C CA . GLY A 1 101 ? 0.868 -11.064 -15.731 1.00 96.25 101 GLY A CA 1
ATOM 749 C C . GLY A 1 101 ? 2.063 -10.155 -15.428 1.00 96.25 101 GLY A C 1
ATOM 750 O O . GLY A 1 101 ? 3.067 -10.227 -16.145 1.00 96.25 101 GLY A O 1
ATOM 751 N N . MET A 1 102 ? 2.010 -9.319 -14.387 1.00 95.25 102 MET A N 1
ATOM 752 C CA . MET A 1 102 ? 3.083 -8.364 -14.077 1.00 95.25 102 MET A CA 1
ATOM 753 C C . MET A 1 102 ? 4.351 -9.077 -13.605 1.00 95.25 102 MET A C 1
ATOM 755 O O . MET A 1 102 ? 5.458 -8.752 -14.054 1.00 95.25 102 MET A O 1
ATOM 759 N N . TRP A 1 103 ? 4.203 -10.095 -12.751 1.00 92.94 103 TRP A N 1
ATOM 760 C CA . TRP A 1 103 ? 5.327 -10.916 -12.310 1.00 92.94 103 TRP A CA 1
ATOM 761 C C . TRP A 1 103 ? 5.925 -11.728 -13.465 1.00 92.94 103 TRP A C 1
ATOM 763 O O . TRP A 1 103 ? 7.147 -11.866 -13.573 1.00 92.94 103 TRP A O 1
ATOM 773 N N . ARG A 1 104 ? 5.078 -12.209 -14.385 1.00 96.19 104 ARG A N 1
ATOM 774 C CA . ARG A 1 104 ? 5.516 -12.913 -15.599 1.00 96.19 104 ARG A CA 1
ATOM 775 C C . ARG A 1 104 ? 6.310 -11.993 -16.520 1.00 96.19 104 ARG A C 1
ATOM 777 O O . ARG A 1 104 ? 7.382 -12.371 -16.982 1.00 96.19 104 ARG A O 1
ATOM 784 N N . PHE A 1 105 ? 5.830 -10.771 -16.733 1.00 96.12 105 PHE A N 1
ATOM 785 C CA . PHE A 1 105 ? 6.538 -9.751 -17.503 1.00 96.12 105 PHE A CA 1
ATOM 786 C C . PHE A 1 105 ? 7.898 -9.401 -16.882 1.00 96.12 105 PHE A C 1
ATOM 788 O O . PHE A 1 105 ? 8.899 -9.244 -17.587 1.00 96.12 105 PHE A O 1
ATOM 795 N N . CYS A 1 106 ? 7.966 -9.342 -15.548 1.00 95.69 106 CYS A N 1
ATOM 796 C CA . CYS A 1 106 ? 9.216 -9.098 -14.841 1.00 95.69 106 CYS A CA 1
ATOM 797 C C . CYS A 1 106 ? 10.305 -10.121 -15.195 1.00 95.69 106 CYS A C 1
ATOM 799 O O . CYS A 1 106 ? 11.472 -9.726 -15.215 1.00 95.69 106 CYS A O 1
ATOM 801 N N . GLN A 1 107 ? 9.966 -11.377 -15.525 1.00 95.12 107 GLN A N 1
ATOM 802 C CA . GLN A 1 107 ? 10.936 -12.434 -15.859 1.00 95.12 107 GLN A CA 1
ATOM 803 C C . GLN A 1 107 ? 11.776 -12.117 -17.104 1.00 95.12 107 GLN A C 1
ATOM 805 O O . GLN A 1 107 ? 12.951 -12.470 -17.132 1.00 95.12 107 GLN A O 1
ATOM 810 N N . THR A 1 108 ? 11.222 -11.397 -18.083 1.00 97.12 108 THR A N 1
ATOM 811 C CA . THR A 1 108 ? 11.905 -11.090 -19.353 1.00 97.12 108 THR A CA 1
ATOM 812 C C . THR A 1 108 ? 12.365 -9.638 -19.477 1.00 97.12 108 THR A C 1
ATOM 814 O O . THR A 1 108 ? 13.320 -9.374 -20.196 1.00 97.12 108 THR A O 1
ATOM 817 N N . CYS A 1 109 ? 11.726 -8.686 -18.786 1.00 95.81 109 CYS A N 1
ATOM 818 C CA . CYS A 1 109 ? 11.990 -7.257 -18.993 1.00 95.81 109 CYS A CA 1
ATOM 819 C C . CYS A 1 109 ? 13.382 -6.790 -18.528 1.00 95.81 109 CYS A C 1
ATOM 821 O O . CYS A 1 109 ? 13.997 -5.971 -19.205 1.00 95.81 109 CYS A O 1
ATOM 823 N N . THR A 1 110 ? 13.819 -7.229 -17.340 1.00 94.19 110 THR A N 1
ATOM 824 C CA . THR A 1 110 ? 15.106 -6.902 -16.670 1.00 94.19 110 THR A CA 1
ATOM 825 C C . THR A 1 110 ? 15.525 -5.423 -16.586 1.00 94.19 110 THR A C 1
ATOM 827 O O . THR A 1 110 ? 16.589 -5.141 -16.061 1.00 94.19 110 THR A O 1
ATOM 830 N N . LYS A 1 111 ? 14.704 -4.457 -17.013 1.00 94.25 111 LYS A N 1
ATOM 831 C CA . LYS A 1 111 ? 15.085 -3.035 -17.130 1.00 94.25 111 LYS A CA 1
ATOM 832 C C . LYS A 1 111 ? 15.480 -2.352 -15.814 1.00 94.25 111 LYS A C 1
ATOM 834 O O . LYS A 1 111 ? 16.198 -1.361 -15.840 1.00 94.25 111 LYS A O 1
ATOM 839 N N . CYS A 1 112 ? 14.932 -2.805 -14.689 1.00 92.69 112 CYS A N 1
ATOM 840 C CA . CYS A 1 112 ? 15.169 -2.215 -13.369 1.00 92.69 112 CYS A CA 1
ATOM 841 C C . CYS A 1 112 ? 16.254 -2.929 -12.547 1.00 92.69 112 CYS A C 1
ATOM 843 O O . CYS A 1 112 ? 16.436 -2.559 -11.390 1.00 92.69 112 CYS A O 1
ATOM 845 N N . ALA A 1 113 ? 16.871 -3.981 -13.095 1.00 90.88 113 ALA A N 1
ATOM 846 C CA . ALA A 1 113 ? 18.053 -4.629 -12.526 1.00 90.88 113 ALA A CA 1
ATOM 847 C C . ALA A 1 113 ? 19.311 -3.968 -13.099 1.00 90.88 113 ALA A C 1
ATOM 849 O O . ALA A 1 113 ? 20.291 -3.856 -12.336 1.00 90.88 113 ALA A O 1
#

Secondary structure (DSSP, 8-state):
-GGGTTTSTHHHHHHHHHHHHHHHHHHHHHHHHHHTT--EE-PBTTTB-SS-HHHHHHHTTS-EE-SSTT-EEBTTTBT-------EE-S--PPPPP---SHHHHHHHH-TT-

Foldseek 3Di:
DCVCPPVDCVNVVLVVVLQVVCVVVVVVVQVVQVVVVKHKDFADPPRHGPDDQQVVCQQQAQAHDAPPPPFTQGPVPGRSDDTTDMDMPPDDDGHGGDPPCRRVCRVPPVPVD

Sequence (113 aa):
MFRSSPSSDIGSAGNSLRYSQFSIIQPRVQTFMQVLGYTCYGYTRPFNGAIPAIATATLTGLGEGARNNGAFISPEFGPCVGLFSLITDLPLEPTPPIDAGMWRFCQTCTKCA

pLDDT: mean 92.91, std 4.62, range [75.75, 98.44]

Radius 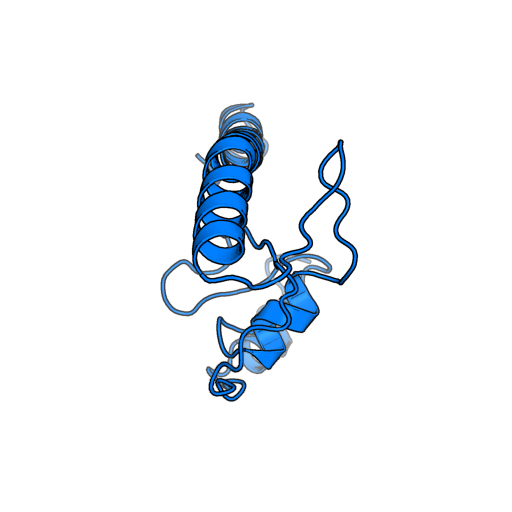of gyration: 16.03 Å; chains: 1; bounding box: 37×29×37 Å